Protein AF-A0A1X7TVJ9-F1 (afdb_monomer_lite)

Organism: Amphimedon queenslandica (NCBI:txid400682)

Structure (mmCIF, N/CA/C/O backbone):
data_AF-A0A1X7TVJ9-F1
#
_entry.id   AF-A0A1X7TVJ9-F1
#
loop_
_atom_site.group_PDB
_atom_site.id
_atom_site.type_symbol
_atom_site.label_atom_id
_atom_site.label_alt_id
_atom_site.label_comp_id
_atom_site.label_asym_id
_atom_site.label_entity_id
_atom_site.label_seq_id
_atom_site.pdbx_PDB_ins_code
_atom_site.Cartn_x
_atom_site.Cartn_y
_atom_site.Cartn_z
_atom_site.occupancy
_atom_site.B_iso_or_equiv
_atom_site.auth_seq_id
_atom_site.auth_comp_id
_atom_site.auth_asym_id
_atom_site.auth_atom_id
_atom_site.pdbx_PDB_model_num
ATOM 1 N N . MET A 1 1 ? 19.539 3.022 -4.531 1.00 49.47 1 MET A N 1
ATOM 2 C CA . MET A 1 1 ? 19.292 2.385 -3.202 1.00 49.47 1 MET A CA 1
ATOM 3 C C . MET A 1 1 ? 17.840 2.626 -2.780 1.00 49.47 1 MET A C 1
ATOM 5 O O . MET A 1 1 ? 17.432 3.781 -2.778 1.00 49.47 1 MET A O 1
ATOM 9 N N . LEU A 1 2 ? 17.056 1.578 -2.475 1.00 57.16 2 LEU A N 1
ATOM 10 C CA . LEU A 1 2 ? 15.661 1.722 -2.013 1.00 57.16 2 LEU A CA 1
ATOM 11 C C . LEU A 1 2 ? 15.640 2.597 -0.757 1.00 57.16 2 LEU A C 1
ATOM 13 O O . LEU A 1 2 ? 16.328 2.291 0.221 1.00 57.16 2 LEU A O 1
ATOM 17 N N . GLN A 1 3 ? 14.895 3.699 -0.801 1.00 63.34 3 GLN A N 1
ATOM 18 C CA . GLN A 1 3 ? 14.734 4.551 0.367 1.00 63.34 3 GLN A CA 1
ATOM 19 C C . GLN A 1 3 ? 13.938 3.778 1.433 1.00 63.34 3 GLN A C 1
ATOM 21 O O . GLN A 1 3 ? 13.101 2.927 1.121 1.00 63.34 3 GLN A O 1
ATOM 26 N N . ARG A 1 4 ? 14.238 4.017 2.719 1.00 65.94 4 ARG A N 1
ATOM 27 C CA . ARG A 1 4 ? 13.615 3.298 3.854 1.00 65.94 4 ARG A CA 1
ATOM 28 C C . ARG A 1 4 ? 12.100 3.512 3.966 1.00 65.94 4 ARG A C 1
ATOM 30 O O . ARG A 1 4 ? 11.455 2.865 4.780 1.00 65.94 4 ARG A O 1
ATOM 37 N N . ASP A 1 5 ? 11.549 4.415 3.173 1.00 79.00 5 ASP A N 1
ATOM 38 C CA . ASP A 1 5 ? 10.130 4.731 3.055 1.00 79.00 5 ASP A CA 1
ATOM 39 C C . ASP A 1 5 ? 9.427 3.939 1.936 1.00 79.00 5 ASP A C 1
ATOM 41 O O . ASP A 1 5 ? 8.251 4.171 1.668 1.00 79.00 5 ASP A O 1
ATOM 45 N N . GLY A 1 6 ? 10.123 2.999 1.286 1.00 86.75 6 GLY A N 1
ATOM 46 C CA . GLY A 1 6 ? 9.563 2.153 0.234 1.00 86.75 6 GLY A CA 1
ATOM 47 C C . GLY A 1 6 ? 9.351 2.864 -1.100 1.00 86.75 6 GLY A C 1
ATOM 48 O O . GLY A 1 6 ? 8.680 2.310 -1.974 1.00 86.75 6 GLY A O 1
ATOM 49 N N . VAL A 1 7 ? 9.914 4.063 -1.274 1.00 87.56 7 VAL A N 1
ATOM 50 C CA . VAL A 1 7 ? 9.834 4.838 -2.512 1.00 87.56 7 VAL A CA 1
ATOM 51 C C . VAL A 1 7 ? 11.089 4.633 -3.361 1.00 87.56 7 VAL A C 1
ATOM 53 O O . VAL A 1 7 ? 12.217 4.606 -2.860 1.00 87.56 7 VAL A O 1
ATOM 56 N N . PHE A 1 8 ? 10.902 4.481 -4.672 1.00 87.88 8 PHE A N 1
ATOM 57 C CA . PHE A 1 8 ? 12.001 4.360 -5.627 1.00 87.88 8 PHE A CA 1
ATOM 58 C C . PHE A 1 8 ? 11.631 4.878 -7.025 1.00 87.88 8 PHE A C 1
ATOM 60 O O . PHE A 1 8 ? 10.464 5.118 -7.340 1.00 87.88 8 PHE A O 1
ATOM 67 N N . GLU A 1 9 ? 12.652 5.050 -7.859 1.00 88.38 9 GLU A N 1
ATOM 68 C CA . GLU A 1 9 ? 12.566 5.460 -9.265 1.00 88.38 9 GLU A CA 1
ATOM 69 C C . GLU A 1 9 ? 13.047 4.312 -10.163 1.00 88.38 9 GLU A C 1
ATOM 71 O O . GLU A 1 9 ? 13.802 3.450 -9.715 1.00 88.38 9 GLU A O 1
ATOM 76 N N . GLU A 1 10 ? 12.623 4.291 -11.430 1.00 88.00 10 GLU A N 1
ATOM 77 C CA . GLU A 1 10 ? 12.970 3.221 -12.386 1.00 88.00 10 GLU A CA 1
ATOM 78 C C . GLU A 1 10 ? 14.492 3.054 -12.572 1.00 88.00 10 GLU A C 1
ATOM 80 O O . GLU A 1 10 ? 14.969 1.936 -12.754 1.00 88.00 10 GLU A O 1
ATOM 85 N N . SER A 1 11 ? 15.260 4.138 -12.412 1.00 87.06 11 SER A N 1
ATOM 86 C CA . SER A 1 11 ? 16.730 4.149 -12.458 1.00 87.06 11 SER A CA 1
ATOM 87 C C . SER A 1 11 ? 17.393 3.210 -11.446 1.00 87.06 11 SER A C 1
ATOM 89 O O . SER A 1 11 ? 18.535 2.806 -11.641 1.00 87.06 11 SER A O 1
ATOM 91 N N . ILE A 1 12 ? 16.687 2.784 -10.390 1.00 87.69 12 ILE A N 1
ATOM 92 C CA . ILE A 1 12 ? 17.236 1.810 -9.439 1.00 87.69 12 ILE A CA 1
ATOM 93 C C . ILE A 1 12 ? 17.579 0.471 -10.100 1.00 87.69 12 ILE A C 1
ATOM 95 O O . ILE A 1 12 ? 18.421 -0.269 -9.596 1.00 87.69 12 ILE A O 1
ATOM 99 N N . PHE A 1 13 ? 16.923 0.127 -11.208 1.00 86.94 13 PHE A N 1
ATOM 100 C CA . PHE A 1 13 ? 17.195 -1.121 -11.909 1.00 86.94 13 PHE A CA 1
ATOM 101 C C . PHE A 1 13 ? 18.578 -1.136 -12.565 1.00 86.94 13 PHE A C 1
ATOM 103 O O . PHE A 1 13 ? 19.158 -2.216 -12.685 1.00 86.94 13 PHE A O 1
ATOM 110 N N . ASP A 1 14 ? 19.127 0.036 -12.899 1.00 83.19 14 ASP A N 1
ATOM 111 C CA . ASP A 1 14 ? 20.497 0.171 -13.395 1.00 83.19 14 ASP A CA 1
ATOM 112 C C . ASP A 1 14 ? 21.512 -0.164 -12.286 1.00 83.19 14 ASP A C 1
ATOM 114 O O . ASP A 1 14 ? 22.490 -0.873 -12.529 1.00 83.19 14 ASP A O 1
ATOM 118 N N . ASP A 1 15 ? 21.230 0.247 -11.043 1.00 83.81 15 ASP A N 1
ATOM 119 C CA . ASP A 1 15 ? 22.066 -0.041 -9.866 1.00 83.81 15 ASP A CA 1
ATOM 120 C C . ASP A 1 15 ? 22.038 -1.524 -9.456 1.00 83.81 15 ASP A C 1
ATOM 122 O O . ASP A 1 15 ? 22.986 -2.030 -8.854 1.00 83.81 15 ASP A O 1
ATOM 126 N N . LEU A 1 16 ? 20.930 -2.227 -9.722 1.00 81.12 16 LEU A N 1
ATOM 127 C CA . LEU A 1 16 ? 20.724 -3.613 -9.285 1.00 81.12 16 LEU A CA 1
ATOM 128 C C . LEU A 1 16 ? 21.437 -4.647 -10.168 1.00 81.12 16 LEU A C 1
ATOM 130 O O . LEU A 1 16 ? 21.464 -5.825 -9.810 1.00 81.12 16 LEU A O 1
ATOM 134 N N . GLY A 1 17 ? 22.002 -4.233 -11.308 1.00 77.69 17 GLY A N 1
ATOM 135 C CA . GLY A 1 17 ? 22.758 -5.118 -12.201 1.00 77.69 17 GLY A CA 1
ATOM 136 C C . GLY A 1 17 ? 21.941 -6.295 -12.746 1.00 77.69 17 GLY A C 1
ATOM 137 O O . GLY A 1 17 ? 22.497 -7.353 -13.043 1.00 77.69 17 GLY A O 1
ATOM 138 N N . LEU A 1 18 ? 20.616 -6.144 -12.840 1.00 81.12 18 LEU A N 1
ATOM 139 C CA . LEU A 1 18 ? 19.726 -7.200 -13.315 1.00 81.12 18 LEU A CA 1
ATOM 140 C C . LEU A 1 18 ? 19.971 -7.469 -14.814 1.00 81.12 18 LEU A C 1
ATOM 142 O O . LEU A 1 18 ? 20.105 -6.521 -15.592 1.00 81.12 18 LEU A O 1
ATOM 146 N N . PRO A 1 19 ? 20.008 -8.742 -15.257 1.00 82.75 19 PRO A N 1
ATOM 147 C CA . PRO A 1 19 ? 20.359 -9.103 -16.630 1.00 82.75 19 PRO A CA 1
ATOM 148 C C . PRO A 1 19 ? 19.177 -8.897 -17.594 1.00 82.75 19 PRO A C 1
ATOM 150 O O . PRO A 1 19 ? 18.607 -9.851 -18.122 1.00 82.75 19 PRO A O 1
ATOM 153 N N . PHE A 1 20 ? 18.784 -7.644 -17.826 1.00 85.88 20 PHE A N 1
ATOM 154 C CA . PHE A 1 20 ? 17.731 -7.307 -18.782 1.00 85.88 20 PHE A CA 1
ATOM 155 C C . PHE A 1 20 ? 18.210 -7.478 -20.226 1.00 85.88 20 PHE A C 1
ATOM 157 O O . PHE A 1 20 ? 19.213 -6.902 -20.652 1.00 85.88 20 PHE A O 1
ATOM 164 N N . VAL A 1 21 ? 17.449 -8.236 -21.014 1.00 86.88 21 VAL A N 1
ATOM 165 C CA . VAL A 1 21 ? 17.681 -8.385 -22.452 1.00 86.88 21 VAL A CA 1
ATOM 166 C C . VAL A 1 21 ? 16.881 -7.300 -23.158 1.00 86.88 21 VAL A C 1
ATOM 168 O O . VAL A 1 21 ? 15.682 -7.458 -23.357 1.00 86.88 21 VAL A O 1
ATOM 171 N N . LYS A 1 22 ? 17.527 -6.192 -23.548 1.00 82.75 22 LYS A N 1
ATOM 172 C CA . LYS A 1 22 ? 16.844 -4.989 -24.080 1.00 82.75 22 LYS A CA 1
ATOM 173 C C . LYS A 1 22 ? 15.871 -5.254 -25.238 1.00 82.75 22 LYS A C 1
ATOM 175 O O . LYS A 1 22 ? 14.927 -4.495 -25.406 1.00 82.75 22 LYS A O 1
ATOM 180 N N . SER A 1 23 ? 16.096 -6.299 -26.034 1.00 87.75 23 SER A N 1
ATOM 181 C CA . SER A 1 23 ? 15.228 -6.682 -27.155 1.00 87.75 23 SER A CA 1
ATOM 182 C C . SER A 1 23 ? 14.008 -7.526 -26.764 1.00 87.75 23 SER A C 1
ATOM 184 O O . SER A 1 23 ? 13.133 -7.717 -27.603 1.00 87.75 23 SER A O 1
ATOM 186 N N . LEU A 1 24 ? 13.951 -8.056 -25.538 1.00 90.25 24 LEU A N 1
ATOM 187 C CA . LEU A 1 24 ? 12.907 -8.982 -25.079 1.00 90.25 24 LEU A CA 1
ATOM 188 C C . LEU A 1 24 ? 12.204 -8.520 -23.800 1.00 90.25 24 LEU A C 1
ATOM 190 O O . LEU A 1 24 ? 11.001 -8.718 -23.665 1.00 90.25 24 LEU A O 1
ATOM 194 N N . PHE A 1 25 ? 12.953 -7.967 -22.846 1.00 90.06 25 PHE A N 1
ATOM 195 C CA . PHE A 1 25 ? 12.446 -7.584 -21.536 1.00 90.06 25 PHE A CA 1
ATOM 196 C C . PHE A 1 25 ? 13.280 -6.442 -20.959 1.00 90.06 25 PHE A C 1
ATOM 198 O O . PHE A 1 25 ? 14.433 -6.618 -20.553 1.00 90.06 25 PHE A O 1
ATOM 205 N N . THR A 1 26 ? 12.691 -5.256 -20.962 1.00 91.06 26 THR A N 1
ATOM 206 C CA . THR A 1 26 ? 13.303 -4.021 -20.479 1.00 91.06 26 THR A CA 1
ATOM 207 C C . THR A 1 26 ? 13.024 -3.812 -18.983 1.00 91.06 26 THR A C 1
ATOM 209 O O . THR A 1 26 ? 12.088 -4.405 -18.438 1.00 91.06 26 THR A O 1
ATOM 212 N N . PRO A 1 27 ? 13.777 -2.929 -18.297 1.00 90.00 27 PRO A N 1
ATOM 213 C CA . PRO A 1 27 ? 13.434 -2.497 -16.938 1.00 90.00 27 PRO A CA 1
ATOM 214 C C . PRO A 1 27 ? 11.988 -1.996 -16.824 1.00 90.00 27 PRO A C 1
ATOM 216 O O . PRO A 1 27 ? 11.298 -2.273 -15.840 1.00 90.00 27 PRO A O 1
ATOM 219 N N . ARG A 1 28 ? 11.494 -1.333 -17.877 1.00 90.75 28 ARG A N 1
ATOM 220 C CA . ARG A 1 28 ? 10.117 -0.856 -17.949 1.00 90.75 28 ARG A CA 1
ATOM 221 C C . ARG A 1 28 ? 9.103 -1.996 -17.957 1.00 90.75 28 ARG A C 1
ATOM 223 O O . ARG A 1 28 ? 8.101 -1.909 -17.251 1.00 90.75 28 ARG A O 1
ATOM 230 N N . ASP A 1 29 ? 9.360 -3.060 -18.715 1.00 92.50 29 ASP A N 1
ATOM 231 C CA . ASP A 1 29 ? 8.491 -4.245 -18.766 1.00 92.50 29 ASP A CA 1
ATOM 232 C C . ASP A 1 29 ? 8.422 -4.935 -17.402 1.00 92.50 29 ASP A C 1
ATOM 234 O O . ASP A 1 29 ? 7.344 -5.320 -16.946 1.00 92.50 29 ASP A O 1
ATOM 238 N N . PHE A 1 30 ? 9.556 -5.016 -16.702 1.00 92.62 30 PHE A N 1
ATOM 239 C CA . PHE A 1 30 ? 9.598 -5.525 -15.334 1.00 92.62 30 PHE A CA 1
ATOM 240 C C . PHE A 1 30 ? 8.766 -4.674 -14.382 1.00 92.62 30 PHE A C 1
ATOM 242 O O . PHE A 1 30 ? 7.969 -5.198 -13.607 1.00 92.62 30 PHE A O 1
ATOM 249 N N . LEU A 1 31 ? 8.884 -3.355 -14.475 1.00 92.94 31 LEU A N 1
ATOM 250 C CA . LEU A 1 31 ? 8.107 -2.437 -13.656 1.00 92.94 31 LEU A CA 1
ATOM 251 C C . LEU A 1 31 ? 6.603 -2.506 -13.946 1.00 92.94 31 LEU A C 1
ATOM 253 O O . LEU A 1 31 ? 5.791 -2.401 -13.026 1.00 92.94 31 LEU A O 1
ATOM 257 N N . LEU A 1 32 ? 6.218 -2.688 -15.211 1.00 93.56 32 LEU A N 1
ATOM 258 C CA . LEU A 1 32 ? 4.828 -2.919 -15.607 1.00 93.56 32 LEU A CA 1
ATOM 259 C C . LEU A 1 32 ? 4.310 -4.253 -15.064 1.00 93.56 32 LEU A C 1
ATOM 261 O O . LEU A 1 32 ? 3.194 -4.304 -14.551 1.00 93.56 32 LEU A O 1
ATOM 265 N N . LEU A 1 33 ? 5.127 -5.308 -15.101 1.00 94.94 33 LEU A N 1
ATOM 266 C CA . LEU A 1 33 ? 4.796 -6.596 -14.495 1.00 94.94 33 LEU A CA 1
ATOM 267 C C . LEU A 1 33 ? 4.581 -6.465 -12.980 1.00 94.94 33 LEU A C 1
ATOM 269 O O . LEU A 1 33 ? 3.591 -6.970 -12.458 1.00 94.94 33 LEU A O 1
ATOM 273 N N . LEU A 1 34 ? 5.458 -5.748 -12.272 1.00 94.50 34 LEU A N 1
ATOM 274 C CA . LEU A 1 34 ? 5.310 -5.508 -10.832 1.00 94.50 34 LEU A CA 1
ATOM 275 C C . LEU A 1 34 ? 4.034 -4.724 -10.495 1.00 94.50 34 LEU A C 1
ATOM 277 O O . LEU A 1 34 ? 3.397 -5.006 -9.480 1.00 94.50 34 LEU A O 1
ATOM 281 N N . GLN A 1 35 ? 3.639 -3.766 -11.338 1.00 94.31 35 GLN A N 1
ATOM 282 C CA . GLN A 1 35 ? 2.362 -3.058 -11.193 1.00 94.31 35 GLN A CA 1
ATOM 283 C C . GLN A 1 35 ? 1.172 -3.989 -11.442 1.00 94.31 35 GLN A C 1
ATOM 285 O O . GLN A 1 35 ? 0.228 -4.000 -10.657 1.00 94.31 35 GLN A O 1
ATOM 290 N N . TYR A 1 36 ? 1.233 -4.813 -12.493 1.00 94.31 36 TYR A N 1
ATOM 291 C CA . TYR A 1 36 ? 0.184 -5.783 -12.820 1.00 94.31 36 TYR A CA 1
ATOM 292 C C . TYR A 1 36 ? -0.029 -6.813 -11.701 1.00 94.31 36 TYR A C 1
ATOM 294 O O . TYR A 1 36 ? -1.155 -7.215 -11.421 1.00 94.31 36 TYR A O 1
ATOM 302 N N . LEU A 1 37 ? 1.052 -7.207 -11.026 1.00 94.25 37 LEU A N 1
ATOM 303 C CA . LEU A 1 37 ? 1.029 -8.117 -9.880 1.00 94.25 37 LEU A CA 1
ATOM 304 C C . LEU A 1 37 ? 0.709 -7.421 -8.545 1.00 94.25 37 LEU A C 1
ATOM 306 O O . LEU A 1 37 ? 0.784 -8.063 -7.500 1.00 94.25 37 LEU A O 1
ATOM 310 N N . PHE A 1 38 ? 0.371 -6.126 -8.554 1.00 94.12 38 PHE A N 1
ATOM 311 C CA . PHE A 1 38 ? 0.107 -5.326 -7.353 1.00 94.12 38 PHE A CA 1
ATOM 312 C C . PHE A 1 38 ? 1.249 -5.361 -6.321 1.00 94.12 38 PHE A C 1
ATOM 314 O O . PHE A 1 38 ? 1.020 -5.307 -5.112 1.00 94.12 38 PHE A O 1
ATOM 321 N N . VAL A 1 39 ? 2.495 -5.444 -6.792 1.00 94.88 39 VAL A N 1
ATOM 322 C CA . VAL A 1 39 ? 3.694 -5.366 -5.943 1.00 94.88 39 VAL A CA 1
ATOM 323 C C . VAL A 1 39 ? 4.087 -3.910 -5.706 1.00 94.88 39 VAL A C 1
ATOM 325 O O . VAL A 1 39 ? 4.559 -3.562 -4.622 1.00 94.88 39 VAL A O 1
ATOM 328 N N . VAL A 1 40 ? 3.883 -3.057 -6.713 1.00 94.44 40 VAL A N 1
ATOM 329 C CA . VAL A 1 40 ? 4.215 -1.630 -6.658 1.00 94.44 40 VAL A CA 1
ATOM 330 C C . VAL A 1 40 ? 3.087 -0.778 -7.219 1.00 94.44 40 VAL A C 1
ATOM 332 O O . VAL A 1 40 ? 2.400 -1.193 -8.149 1.00 94.44 40 VAL A O 1
ATOM 335 N N . SER A 1 41 ? 2.931 0.433 -6.689 1.00 92.75 41 SER A N 1
ATOM 336 C CA . SER A 1 41 ? 2.026 1.448 -7.240 1.00 92.75 41 SER A CA 1
ATOM 337 C C . SER A 1 41 ? 2.824 2.642 -7.750 1.00 92.75 41 SER A C 1
ATOM 339 O O . SER A 1 41 ? 3.743 3.076 -7.049 1.00 92.75 41 SER A O 1
ATOM 341 N N . PRO A 1 42 ? 2.472 3.244 -8.900 1.00 89.75 42 PRO A N 1
ATOM 342 C CA . PRO A 1 42 ? 2.942 4.588 -9.204 1.00 89.75 42 PRO A CA 1
ATOM 343 C C . PRO A 1 42 ? 2.426 5.560 -8.133 1.00 89.75 42 PRO A C 1
ATOM 345 O O . PRO A 1 42 ? 1.299 5.428 -7.650 1.00 89.75 42 PRO A O 1
ATOM 348 N N . ILE A 1 43 ? 3.248 6.537 -7.759 1.00 84.44 43 ILE A N 1
ATOM 349 C CA . ILE A 1 43 ? 2.866 7.631 -6.860 1.00 84.44 43 ILE A CA 1
ATOM 350 C C . ILE A 1 43 ? 3.215 8.974 -7.502 1.00 84.44 43 ILE A C 1
ATOM 352 O O . ILE A 1 43 ? 4.181 9.086 -8.259 1.00 84.44 43 ILE A O 1
ATOM 356 N N . LYS A 1 44 ? 2.423 10.011 -7.214 1.00 72.44 44 LYS A N 1
ATOM 357 C CA . LYS A 1 44 ? 2.702 11.366 -7.705 1.00 72.44 44 LYS A CA 1
ATOM 358 C C . LYS A 1 44 ? 3.852 11.981 -6.903 1.00 72.44 44 LYS A C 1
ATOM 360 O O . LYS A 1 44 ? 3.718 12.209 -5.701 1.00 72.44 44 LYS A O 1
ATOM 365 N N . GLY A 1 45 ? 4.968 12.261 -7.575 1.00 63.12 45 GLY A N 1
ATOM 366 C CA . GLY A 1 45 ? 6.066 13.053 -7.022 1.00 63.12 45 GLY A CA 1
ATOM 367 C C . GLY A 1 45 ? 5.712 14.542 -6.910 1.00 63.12 45 GLY A C 1
ATOM 368 O O . GLY A 1 45 ? 4.723 15.007 -7.474 1.00 63.12 45 GLY A O 1
ATOM 369 N N . SER A 1 46 ? 6.529 15.304 -6.177 1.00 56.84 46 SER A N 1
ATOM 370 C CA . SER A 1 46 ? 6.487 16.778 -6.197 1.00 56.84 46 SER A CA 1
ATOM 371 C C . SER A 1 46 ? 6.940 17.360 -7.532 1.00 56.84 46 SER A C 1
ATOM 373 O O . SER A 1 46 ? 6.518 18.451 -7.896 1.00 56.84 46 SER A O 1
ATOM 375 N N . ASP A 1 47 ? 7.810 16.632 -8.226 1.00 62.91 47 ASP A N 1
ATOM 376 C CA . ASP A 1 47 ? 8.303 16.961 -9.549 1.00 62.91 47 ASP A CA 1
ATOM 377 C C . ASP A 1 47 ? 7.600 16.052 -10.561 1.00 62.91 47 ASP A C 1
ATOM 379 O O . ASP A 1 47 ? 7.748 14.830 -10.525 1.00 62.91 47 ASP A O 1
ATOM 383 N N . SER A 1 48 ? 6.791 16.648 -11.435 1.00 62.56 48 SER A N 1
ATOM 384 C CA . SER A 1 48 ? 6.041 15.932 -12.471 1.00 62.56 48 SER A CA 1
ATOM 385 C C . SER A 1 48 ? 6.931 15.284 -13.533 1.00 62.56 48 SER A C 1
ATOM 387 O O . SER A 1 48 ? 6.427 14.534 -14.365 1.00 62.56 48 SER A O 1
ATOM 389 N N . THR A 1 49 ? 8.232 15.588 -13.542 1.00 70.19 49 THR A N 1
ATOM 390 C CA . THR A 1 49 ? 9.168 15.077 -14.548 1.00 70.19 49 THR A CA 1
ATOM 391 C C . THR A 1 49 ? 9.688 13.674 -14.235 1.00 70.19 49 THR A C 1
ATOM 393 O O . THR A 1 49 ? 10.098 12.972 -15.158 1.00 70.19 49 THR A O 1
ATOM 396 N N . VAL A 1 50 ? 9.625 13.227 -12.972 1.00 76.50 50 VAL A N 1
ATOM 397 C CA . VAL A 1 50 ? 10.156 11.922 -12.551 1.00 76.50 50 VAL A CA 1
ATOM 398 C C . VAL A 1 50 ? 9.062 11.062 -11.925 1.00 76.50 50 VAL A C 1
ATOM 400 O O . VAL A 1 50 ? 8.506 11.375 -10.870 1.00 76.50 50 VAL A O 1
ATOM 403 N N . GLN A 1 51 ? 8.764 9.932 -12.571 1.00 85.12 51 GLN A N 1
ATOM 404 C CA . GLN A 1 51 ? 7.812 8.955 -12.053 1.00 85.12 51 GLN A CA 1
ATOM 405 C C . GLN A 1 51 ? 8.431 8.171 -10.892 1.00 85.12 51 GLN A C 1
ATOM 407 O O . GLN A 1 51 ? 9.460 7.513 -11.046 1.00 85.12 51 GLN A O 1
ATOM 412 N N . ARG A 1 52 ? 7.748 8.187 -9.745 1.00 87.25 52 ARG A N 1
ATOM 413 C CA . ARG A 1 52 ? 8.114 7.410 -8.556 1.00 87.25 52 ARG A CA 1
ATOM 414 C C . ARG A 1 52 ? 7.152 6.259 -8.328 1.00 87.25 52 ARG A C 1
ATOM 416 O O . ARG A 1 52 ? 5.990 6.311 -8.741 1.00 87.25 52 ARG A O 1
ATOM 423 N N . PHE A 1 53 ? 7.644 5.241 -7.640 1.00 89.88 53 PHE A N 1
ATOM 424 C CA . PHE A 1 53 ? 6.917 4.025 -7.318 1.00 89.88 53 PHE A CA 1
ATOM 425 C C . PHE A 1 53 ? 7.016 3.743 -5.828 1.00 89.88 53 PHE A C 1
ATOM 427 O O . PHE A 1 53 ? 8.029 4.039 -5.197 1.00 89.88 53 PHE A O 1
ATOM 434 N N . PHE A 1 54 ? 5.958 3.162 -5.281 1.00 91.25 54 PHE A N 1
ATOM 435 C CA . PHE A 1 54 ? 5.884 2.732 -3.896 1.00 91.25 54 PHE A CA 1
ATOM 436 C C . PHE A 1 54 ? 5.775 1.214 -3.819 1.00 91.25 54 PHE A C 1
ATOM 438 O O . PHE A 1 54 ? 4.932 0.621 -4.494 1.00 91.25 54 PHE A O 1
ATOM 445 N N . MET A 1 55 ? 6.605 0.597 -2.981 1.00 92.56 55 MET A N 1
ATOM 446 C CA . MET A 1 55 ? 6.644 -0.842 -2.737 1.00 92.56 55 MET A CA 1
ATOM 447 C C . MET A 1 55 ? 6.472 -1.113 -1.232 1.00 92.56 55 MET A C 1
ATOM 449 O O . MET A 1 55 ? 7.436 -1.009 -0.476 1.00 92.56 55 MET A O 1
ATOM 453 N N . PRO A 1 56 ? 5.274 -1.503 -0.758 1.00 91.44 56 PRO A N 1
ATOM 454 C CA . PRO A 1 56 ? 5.027 -1.621 0.680 1.00 91.44 56 PRO A CA 1
ATOM 455 C C . PR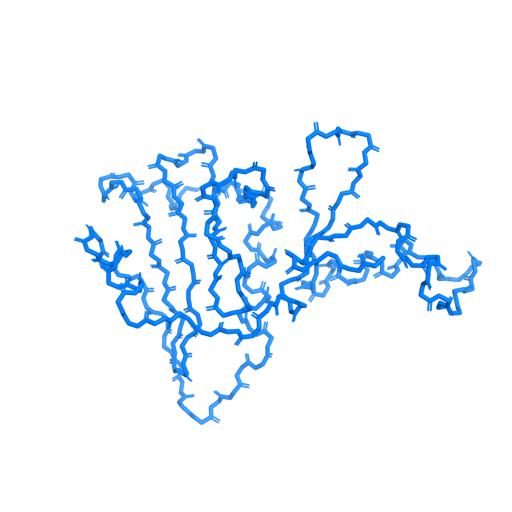O A 1 56 ? 5.828 -2.744 1.360 1.00 91.44 56 PRO A C 1
ATOM 457 O O . PRO A 1 56 ? 6.125 -2.668 2.549 1.00 91.44 56 PRO A O 1
ATOM 460 N N . ILE A 1 57 ? 6.203 -3.802 0.630 1.00 90.00 57 ILE A N 1
ATOM 461 C CA . ILE A 1 57 ? 6.878 -4.969 1.227 1.00 90.00 57 ILE A CA 1
ATOM 462 C C . ILE A 1 57 ? 8.296 -4.660 1.733 1.00 90.00 57 ILE A C 1
ATOM 464 O O . ILE A 1 57 ? 8.783 -5.333 2.642 1.00 90.00 57 ILE A O 1
ATOM 468 N N . VAL A 1 58 ? 8.947 -3.626 1.190 1.00 89.31 58 VAL A N 1
ATOM 469 C CA . VAL A 1 58 ? 10.287 -3.203 1.629 1.00 89.31 58 VAL A CA 1
ATOM 470 C C . VAL A 1 58 ? 10.253 -2.274 2.838 1.00 89.31 58 VAL A C 1
ATOM 472 O O . VAL A 1 58 ? 11.309 -1.926 3.364 1.00 89.31 58 VAL A O 1
ATOM 475 N N . LEU A 1 59 ? 9.060 -1.889 3.302 1.00 89.31 59 LEU A N 1
ATOM 476 C CA . LEU A 1 59 ? 8.928 -1.049 4.479 1.00 89.31 59 LEU A CA 1
ATOM 477 C C . LEU A 1 59 ? 9.491 -1.739 5.732 1.00 89.31 59 LEU A C 1
ATOM 479 O O . LEU A 1 59 ? 9.551 -2.983 5.799 1.00 89.31 59 LEU A O 1
ATOM 483 N N . PRO A 1 60 ? 9.868 -0.940 6.743 1.00 89.00 60 PRO A N 1
ATOM 484 C CA . PRO A 1 60 ? 10.330 -1.442 8.026 1.00 89.00 60 PRO A CA 1
ATOM 485 C C . PRO A 1 60 ? 9.287 -2.391 8.671 1.00 89.00 60 PRO A C 1
ATOM 487 O O . PRO A 1 60 ? 8.085 -2.110 8.614 1.00 89.00 60 PRO A O 1
ATOM 490 N N . PRO A 1 61 ? 9.697 -3.568 9.193 1.00 89.25 61 PRO A N 1
ATOM 491 C CA . PRO A 1 61 ? 8.792 -4.614 9.680 1.00 89.25 61 PRO A CA 1
ATOM 492 C C . PRO A 1 61 ? 8.291 -4.384 11.116 1.00 89.25 61 PRO A C 1
ATOM 494 O O . PRO A 1 61 ? 7.716 -5.290 11.721 1.00 89.25 61 PRO A O 1
ATOM 497 N N . GLU A 1 62 ? 8.543 -3.224 11.706 1.00 87.81 62 GLU A N 1
ATOM 498 C CA . GLU A 1 62 ? 8.069 -2.891 13.038 1.00 87.81 62 GLU A CA 1
ATOM 499 C C . GLU A 1 62 ? 6.538 -2.883 13.058 1.00 87.81 62 GLU A C 1
ATOM 501 O O . GLU A 1 62 ? 5.860 -2.512 12.095 1.00 87.81 62 GLU A O 1
ATOM 506 N N . ARG A 1 63 ? 5.978 -3.330 14.180 1.00 84.50 63 ARG A N 1
ATOM 507 C CA . ARG A 1 63 ? 4.547 -3.230 14.449 1.00 84.50 63 ARG A CA 1
ATOM 508 C C . ARG A 1 63 ? 4.305 -2.029 15.342 1.00 84.50 63 ARG A C 1
ATOM 510 O O . ARG A 1 63 ? 5.129 -1.715 16.198 1.00 84.50 63 ARG A O 1
ATOM 517 N N . MET A 1 64 ? 3.155 -1.396 15.165 1.00 81.06 64 MET A N 1
ATOM 518 C CA . MET A 1 64 ? 2.729 -0.343 16.076 1.00 81.06 64 MET A CA 1
ATOM 519 C C . MET A 1 64 ? 2.413 -0.900 17.459 1.00 81.06 64 MET A C 1
ATOM 521 O O . MET A 1 64 ? 1.865 -1.999 17.583 1.00 81.06 64 MET A O 1
ATOM 525 N N . SER A 1 65 ? 2.720 -0.106 18.482 1.00 82.31 65 SER A N 1
ATOM 526 C CA . SER A 1 65 ? 2.293 -0.386 19.848 1.00 82.31 65 SER A CA 1
ATOM 527 C C . SER A 1 65 ? 0.790 -0.137 20.013 1.00 82.31 65 SER A C 1
ATOM 529 O O . SER A 1 65 ? 0.165 0.599 19.242 1.00 82.31 65 SER A O 1
ATOM 531 N N . GLU A 1 66 ? 0.194 -0.734 21.042 1.00 80.38 66 GLU A N 1
ATOM 532 C CA . GLU A 1 66 ? -1.228 -0.550 21.347 1.00 80.38 66 GLU A CA 1
ATOM 533 C C . GLU A 1 66 ? -1.551 0.902 21.734 1.00 80.38 66 GLU A C 1
ATOM 535 O O . GLU A 1 66 ? -2.620 1.413 21.407 1.00 80.38 66 GLU A O 1
ATOM 540 N N . GLU A 1 67 ? -0.617 1.618 22.364 1.00 80.94 67 GLU A N 1
ATOM 541 C CA . GLU A 1 67 ? -0.754 3.046 22.674 1.00 80.94 67 GLU A CA 1
ATOM 542 C C . GLU A 1 67 ? -0.825 3.886 21.398 1.00 80.94 67 GLU A C 1
ATOM 544 O O . GLU A 1 67 ? -1.664 4.781 21.293 1.00 80.94 67 GLU A O 1
ATOM 549 N N . GLN A 1 68 ? 0.021 3.574 20.410 1.00 79.12 68 GLN A N 1
ATOM 550 C CA . GLN A 1 68 ? -0.004 4.256 19.120 1.00 79.12 68 GLN A CA 1
ATOM 551 C C . GLN A 1 68 ? -1.321 3.990 18.389 1.00 79.12 68 GLN A C 1
ATOM 553 O O . GLN A 1 68 ? -1.906 4.923 17.849 1.00 79.12 68 GLN A O 1
ATOM 558 N N . LYS A 1 69 ? -1.830 2.750 18.411 1.00 76.44 69 LYS A N 1
ATOM 559 C CA . LYS A 1 69 ? -3.125 2.402 17.802 1.00 76.44 69 LYS A CA 1
ATOM 560 C C . LYS A 1 69 ? -4.302 3.115 18.465 1.00 76.44 69 LYS A C 1
ATOM 562 O O . LYS A 1 69 ? -5.160 3.644 17.760 1.00 76.44 69 LYS A O 1
ATOM 567 N N . LYS A 1 70 ? -4.319 3.199 19.802 1.00 79.88 70 LYS A N 1
ATOM 568 C CA . LYS A 1 70 ? -5.375 3.894 20.562 1.00 79.88 70 LYS A CA 1
ATOM 569 C C . LYS A 1 70 ? -5.553 5.351 20.139 1.00 79.88 70 LYS A C 1
ATOM 571 O O . LYS A 1 70 ? -6.671 5.859 20.179 1.00 79.88 70 LYS A O 1
ATOM 576 N N . ALA A 1 71 ? -4.482 6.018 19.706 1.00 78.25 71 ALA A N 1
ATOM 577 C CA . ALA A 1 71 ? -4.566 7.386 19.201 1.00 78.25 71 ALA A CA 1
ATOM 578 C C . ALA A 1 71 ? -5.438 7.502 17.935 1.00 78.25 71 ALA A C 1
ATOM 580 O O . ALA A 1 71 ? -6.094 8.525 17.738 1.00 78.25 71 ALA A O 1
ATOM 581 N N . PHE A 1 72 ? -5.484 6.457 17.101 1.00 74.44 72 PHE A N 1
ATOM 582 C CA . PHE A 1 72 ? -6.283 6.427 15.873 1.00 74.44 72 PHE A CA 1
ATOM 583 C C . PHE A 1 72 ? -7.735 6.012 16.133 1.00 74.44 72 PHE A C 1
ATOM 585 O O . PHE A 1 72 ? -8.648 6.596 15.553 1.00 74.44 72 PHE A O 1
ATOM 592 N N . THR A 1 73 ? -7.971 5.058 17.036 1.00 76.12 73 THR A N 1
ATOM 593 C CA . THR A 1 73 ? -9.321 4.540 17.333 1.00 76.12 73 THR A CA 1
ATOM 594 C C . THR A 1 73 ? -10.123 5.414 18.299 1.00 76.12 73 THR A C 1
ATOM 596 O O . THR A 1 73 ? -11.295 5.152 18.533 1.00 76.12 73 THR A O 1
ATOM 599 N N . ALA A 1 74 ? -9.532 6.471 18.866 1.00 76.44 74 ALA A N 1
ATOM 600 C CA . ALA A 1 74 ? -10.218 7.349 19.818 1.00 76.44 74 ALA A CA 1
ATOM 601 C C . ALA A 1 74 ? -11.424 8.104 19.222 1.00 76.44 74 ALA A C 1
ATOM 603 O O . ALA A 1 74 ? -12.284 8.565 19.971 1.00 76.44 74 ALA A O 1
ATOM 604 N N . LYS A 1 75 ? -11.471 8.280 17.894 1.00 72.88 75 LYS A N 1
ATOM 605 C CA . LYS A 1 75 ? -12.495 9.093 17.211 1.00 72.88 75 LYS A CA 1
ATOM 606 C C . LYS A 1 75 ? -13.552 8.278 16.471 1.00 72.88 75 LYS A C 1
ATOM 608 O O . LYS A 1 75 ? -14.681 8.742 16.335 1.00 72.88 75 LYS A O 1
ATOM 613 N N . CYS A 1 76 ? -13.177 7.121 15.940 1.00 76.62 76 CYS A N 1
ATOM 614 C CA . CYS A 1 76 ? -14.028 6.300 15.091 1.00 76.62 76 CYS A CA 1
ATOM 615 C C . CYS A 1 76 ? -13.638 4.833 15.261 1.00 76.62 76 CYS A C 1
ATOM 617 O O . CYS A 1 76 ? -12.446 4.515 15.324 1.00 76.62 76 CYS A O 1
ATOM 619 N N . ASP A 1 77 ? -14.640 3.957 15.307 1.00 83.62 77 ASP A N 1
ATOM 620 C CA . ASP A 1 77 ? -14.406 2.520 15.353 1.00 83.62 77 ASP A CA 1
ATOM 621 C C . ASP A 1 77 ? -13.782 2.039 14.031 1.00 83.62 77 ASP A C 1
ATOM 623 O O . ASP A 1 77 ? -14.196 2.477 12.950 1.00 83.62 77 ASP A O 1
ATOM 627 N N . PRO A 1 78 ? -12.789 1.134 14.085 1.00 87.81 78 PRO A N 1
ATOM 628 C CA . PRO A 1 78 ? -12.204 0.558 12.885 1.00 87.81 78 PRO A CA 1
ATOM 629 C C . PRO A 1 78 ? -13.220 -0.309 12.139 1.00 87.81 78 PRO A C 1
ATOM 631 O O . PRO A 1 78 ? -13.964 -1.092 12.733 1.00 87.81 78 PRO A O 1
ATOM 634 N N . LEU A 1 79 ? -13.158 -0.278 10.810 1.00 88.56 79 LEU A N 1
ATOM 635 C CA . LEU A 1 79 ? -13.641 -1.391 10.007 1.00 88.56 79 LEU A CA 1
ATOM 636 C C . LEU A 1 79 ? -12.642 -2.544 10.150 1.00 88.56 79 LEU A C 1
ATOM 638 O O . LEU A 1 79 ? -11.464 -2.393 9.828 1.00 88.56 79 LEU A O 1
ATOM 642 N N . VAL A 1 80 ? -13.115 -3.697 10.618 1.00 91.00 80 VAL A N 1
ATOM 643 C CA . VAL A 1 80 ? -12.266 -4.866 10.873 1.00 91.00 80 VAL A CA 1
ATOM 644 C C . VAL A 1 80 ? -12.574 -5.965 9.866 1.00 91.00 80 VAL A C 1
ATOM 646 O O . VAL A 1 80 ? -13.685 -6.492 9.822 1.00 91.00 80 VAL A O 1
ATOM 649 N N . ILE A 1 81 ? -11.570 -6.350 9.083 1.00 89.69 81 ILE A N 1
ATOM 650 C CA . ILE A 1 81 ? -11.614 -7.531 8.220 1.00 89.69 81 ILE A CA 1
ATOM 651 C C . ILE A 1 81 ? -10.933 -8.661 8.980 1.00 89.69 81 ILE A C 1
ATOM 653 O O . ILE A 1 81 ? -9.757 -8.547 9.310 1.00 89.69 81 ILE A O 1
ATOM 657 N N . THR A 1 82 ? -11.653 -9.739 9.275 1.00 90.50 82 THR A N 1
ATOM 658 C CA . THR A 1 82 ? -11.108 -10.898 9.993 1.00 90.50 82 THR A CA 1
ATOM 659 C C . THR A 1 82 ? -10.915 -12.083 9.057 1.00 90.50 82 THR A C 1
ATOM 661 O O . THR A 1 82 ? -11.647 -12.260 8.083 1.00 90.50 82 THR A O 1
ATOM 664 N N . PHE A 1 83 ? -9.922 -12.915 9.361 1.00 84.12 83 PHE A N 1
ATOM 665 C CA . PHE A 1 83 ? -9.624 -14.120 8.590 1.00 84.12 83 PHE A CA 1
ATOM 666 C C . PHE A 1 83 ? -9.582 -15.340 9.503 1.00 84.12 83 PHE A C 1
ATOM 668 O O . PHE A 1 83 ? -9.348 -15.243 10.711 1.00 84.12 83 PHE A O 1
ATOM 675 N N . ASN A 1 84 ? -9.778 -16.522 8.919 1.00 82.12 84 ASN A N 1
ATOM 676 C CA . ASN A 1 84 ? -9.572 -17.768 9.644 1.00 82.12 84 ASN A CA 1
ATOM 677 C C . ASN A 1 84 ? -8.104 -17.857 10.084 1.00 82.12 84 ASN A C 1
ATOM 679 O O . ASN A 1 84 ? -7.204 -17.803 9.250 1.00 82.12 84 ASN A O 1
ATOM 683 N N . SER A 1 85 ? -7.860 -18.054 11.381 1.00 70.94 85 SER A N 1
ATOM 684 C CA . SER A 1 85 ? -6.513 -18.049 11.965 1.00 70.94 85 SER A CA 1
ATOM 685 C C . SER A 1 85 ? -5.591 -19.168 11.470 1.00 70.94 85 SER A C 1
ATOM 687 O O . SER A 1 85 ? -4.426 -19.201 11.853 1.00 70.94 85 SER A O 1
ATOM 689 N N . LYS A 1 86 ? -6.100 -20.113 10.671 1.00 79.31 86 LYS A N 1
ATOM 690 C CA . LYS A 1 86 ? -5.300 -21.149 10.003 1.00 79.31 86 LYS A CA 1
ATOM 691 C C . LYS A 1 86 ? -4.690 -20.682 8.674 1.00 79.31 86 LYS A C 1
ATOM 693 O O . LYS A 1 86 ? -3.879 -21.408 8.110 1.00 79.31 86 LYS A O 1
ATOM 698 N N . LEU A 1 87 ? -5.079 -19.511 8.166 1.00 77.25 87 LEU A N 1
ATOM 699 C CA . LEU A 1 87 ? -4.585 -18.953 6.909 1.00 77.25 87 LEU A CA 1
ATOM 700 C C . LEU A 1 87 ? -3.577 -17.838 7.187 1.00 77.25 87 LEU A C 1
ATOM 702 O O . LEU A 1 87 ? -3.893 -16.862 7.862 1.00 77.25 87 LEU A O 1
ATOM 706 N N . VAL A 1 88 ? -2.374 -17.965 6.625 1.00 72.19 88 VAL A N 1
ATOM 707 C CA . VAL A 1 88 ? -1.396 -16.873 6.572 1.00 72.19 88 VAL A CA 1
ATOM 708 C C . VAL A 1 88 ? -1.463 -16.274 5.175 1.00 72.19 88 VAL A C 1
ATOM 710 O O . VAL A 1 88 ? -0.935 -16.840 4.221 1.00 72.19 88 VAL A O 1
ATOM 713 N N . LEU A 1 89 ? -2.139 -15.137 5.044 1.00 79.50 89 LEU A N 1
ATOM 714 C CA . LEU A 1 89 ? -2.343 -14.470 3.758 1.00 79.50 89 LEU A CA 1
ATOM 715 C C . LEU A 1 89 ? -1.150 -13.560 3.442 1.00 79.50 89 LEU A C 1
ATOM 717 O O . LEU A 1 89 ? -1.264 -12.335 3.412 1.00 79.50 89 LEU A O 1
ATOM 721 N N . GLN A 1 90 ? 0.021 -14.176 3.245 1.00 80.75 90 GLN A N 1
ATOM 722 C CA . GLN A 1 90 ? 1.234 -13.451 2.866 1.00 80.75 90 GLN A CA 1
ATOM 723 C C . GLN A 1 90 ? 0.980 -12.677 1.570 1.00 80.75 90 GLN A C 1
ATOM 725 O O . GLN A 1 90 ? 0.541 -13.244 0.574 1.00 80.75 90 GLN A O 1
ATOM 730 N N . GLY A 1 91 ? 1.236 -11.372 1.598 1.00 87.25 91 GLY A N 1
ATOM 731 C CA . GLY A 1 91 ? 1.006 -10.494 0.454 1.00 87.25 91 GLY A CA 1
ATOM 732 C C . GLY A 1 91 ? -0.367 -9.819 0.426 1.00 87.25 91 GLY A C 1
ATOM 733 O O . GLY A 1 91 ? -0.479 -8.774 -0.199 1.00 87.25 91 GLY A O 1
ATOM 734 N N . LEU A 1 92 ? -1.380 -10.303 1.161 1.00 90.44 92 LEU A N 1
ATOM 735 C CA . LEU A 1 92 ? -2.715 -9.687 1.125 1.00 90.44 92 LEU A CA 1
ATOM 736 C C . LEU A 1 92 ? -2.680 -8.211 1.529 1.00 90.44 92 LEU A C 1
ATOM 738 O O . LEU A 1 92 ? -3.230 -7.370 0.824 1.00 90.44 92 LEU A O 1
ATOM 742 N N . PHE A 1 93 ? -2.024 -7.897 2.646 1.00 92.44 93 PHE A N 1
ATOM 743 C CA . PHE A 1 93 ? -1.922 -6.523 3.124 1.00 92.44 93 PHE A CA 1
ATOM 744 C C . PHE A 1 93 ? -1.188 -5.595 2.137 1.00 92.44 93 PHE A C 1
ATOM 746 O O . PHE A 1 93 ? -1.791 -4.608 1.719 1.00 92.44 93 PHE A O 1
ATOM 753 N N . PRO A 1 94 ? 0.051 -5.879 1.677 1.00 93.38 94 PRO A N 1
ATOM 754 C CA . PRO A 1 94 ? 0.708 -5.011 0.699 1.00 93.38 94 PRO A CA 1
ATOM 755 C C . PRO A 1 94 ? -0.058 -4.927 -0.631 1.00 93.38 94 PRO A C 1
ATOM 757 O O . PRO A 1 94 ? -0.138 -3.840 -1.200 1.00 93.38 94 PRO A O 1
ATOM 760 N N . THR A 1 95 ? -0.690 -6.012 -1.094 1.00 94.31 95 THR A N 1
ATOM 761 C CA . THR A 1 95 ? -1.555 -5.987 -2.285 1.00 94.31 95 THR A CA 1
ATOM 762 C C . THR A 1 95 ? -2.774 -5.089 -2.085 1.00 94.31 95 THR A C 1
ATOM 764 O O . THR A 1 95 ? -3.110 -4.328 -2.990 1.00 94.31 95 THR A O 1
ATOM 767 N N . LEU A 1 96 ? -3.411 -5.107 -0.908 1.00 94.25 96 LEU A N 1
ATOM 768 C CA . LEU A 1 96 ? -4.506 -4.191 -0.575 1.00 94.25 96 LEU A CA 1
ATOM 769 C C . LEU A 1 96 ? -4.046 -2.731 -0.672 1.00 94.25 96 LEU A C 1
ATOM 771 O O . LEU A 1 96 ? -4.718 -1.922 -1.307 1.00 94.25 96 LEU A O 1
ATOM 775 N N . ILE A 1 97 ? -2.884 -2.402 -0.100 1.00 94.50 97 ILE A N 1
ATOM 776 C CA . ILE A 1 97 ? -2.315 -1.050 -0.177 1.00 94.50 97 ILE A CA 1
ATOM 777 C C . ILE A 1 97 ? -2.082 -0.628 -1.631 1.00 94.50 97 ILE A C 1
ATOM 779 O O . ILE A 1 97 ? -2.544 0.436 -2.046 1.00 94.50 97 ILE A O 1
ATOM 783 N N . VAL A 1 98 ? -1.401 -1.462 -2.423 1.00 95.50 98 VAL A N 1
ATOM 784 C CA . VAL A 1 98 ? -1.110 -1.160 -3.834 1.00 95.50 98 VAL A CA 1
ATOM 785 C C . VAL A 1 98 ? -2.397 -1.046 -4.650 1.00 95.50 98 VAL A C 1
ATOM 787 O O . VAL A 1 98 ? -2.516 -0.139 -5.473 1.00 95.50 98 VAL A O 1
ATOM 790 N N . SER A 1 99 ? -3.388 -1.900 -4.392 1.00 93.94 99 SER A N 1
ATOM 791 C CA . SER A 1 99 ? -4.693 -1.843 -5.052 1.00 93.94 99 SER A CA 1
ATOM 792 C C . SER A 1 99 ? -5.445 -0.549 -4.743 1.00 93.94 99 SER A C 1
ATOM 794 O O . SER A 1 99 ? -6.079 -0.001 -5.642 1.00 93.94 99 SER A O 1
ATOM 796 N N . LEU A 1 100 ? -5.389 -0.052 -3.503 1.00 92.69 100 LEU A N 1
ATOM 797 C CA . LEU A 1 100 ? -6.022 1.214 -3.122 1.00 92.69 100 LEU A CA 1
ATOM 798 C C . LEU A 1 100 ? -5.332 2.411 -3.785 1.00 92.69 100 LEU A C 1
ATOM 800 O O . LEU A 1 100 ? -6.008 3.309 -4.281 1.00 92.69 100 LEU A O 1
ATOM 804 N N . LEU A 1 101 ? -4.001 2.404 -3.853 1.00 92.38 101 LEU A N 1
ATOM 805 C CA . LEU A 1 101 ? -3.229 3.443 -4.542 1.00 92.38 101 LEU A CA 1
ATOM 806 C C . LEU A 1 101 ? -3.420 3.424 -6.065 1.00 92.38 101 LEU A C 1
ATOM 808 O O . LEU A 1 101 ? -3.369 4.470 -6.705 1.00 92.38 101 LEU A O 1
ATOM 812 N N . SER A 1 102 ? -3.684 2.249 -6.638 1.00 91.12 102 SER A N 1
ATOM 813 C CA . SER A 1 102 ? -3.855 2.052 -8.085 1.00 91.12 102 SER A CA 1
ATOM 814 C C . SER A 1 102 ? -5.304 2.218 -8.563 1.00 91.12 102 SER A C 1
ATOM 816 O O . SER A 1 102 ? -5.618 1.874 -9.707 1.00 91.12 102 SER A O 1
ATOM 818 N N . ARG A 1 103 ? -6.214 2.706 -7.707 1.00 89.31 103 ARG A N 1
ATOM 819 C CA . ARG A 1 103 ? -7.623 2.917 -8.071 1.00 89.31 103 ARG A CA 1
ATOM 820 C C . ARG A 1 103 ? -7.751 3.843 -9.282 1.00 89.31 103 ARG A C 1
ATOM 822 O O . ARG A 1 103 ? -7.120 4.894 -9.356 1.00 89.31 103 ARG A O 1
ATOM 829 N N . LYS A 1 104 ? -8.640 3.463 -10.202 1.00 86.94 104 LYS A N 1
ATOM 830 C CA . LYS A 1 104 ? -9.038 4.272 -11.369 1.00 86.94 104 LYS A CA 1
ATOM 831 C C . LYS A 1 104 ? -10.297 5.104 -11.122 1.00 86.94 104 LYS A C 1
ATOM 833 O O . LYS A 1 104 ? -10.674 5.900 -11.971 1.00 86.94 104 LYS A O 1
ATOM 838 N N . GLU A 1 105 ? -10.924 4.908 -9.969 1.00 86.38 105 GLU A N 1
ATOM 839 C CA . GLU A 1 105 ? -12.172 5.543 -9.564 1.00 86.38 105 GLU A CA 1
ATOM 840 C C . GLU A 1 105 ? -11.989 6.198 -8.197 1.00 86.38 105 GLU A C 1
ATOM 842 O O . GLU A 1 105 ? -11.167 5.753 -7.383 1.00 86.38 105 GLU A O 1
ATOM 847 N N . LYS A 1 106 ? -12.772 7.252 -7.949 1.00 83.94 106 LYS A N 1
ATOM 848 C CA . LYS A 1 106 ? -12.777 7.953 -6.665 1.00 83.94 106 LYS A CA 1
ATOM 849 C C . LYS A 1 106 ? -13.176 7.010 -5.509 1.00 83.94 106 LYS A C 1
ATOM 851 O O . LYS A 1 106 ? -13.757 5.960 -5.773 1.00 83.94 106 LYS A O 1
ATOM 856 N N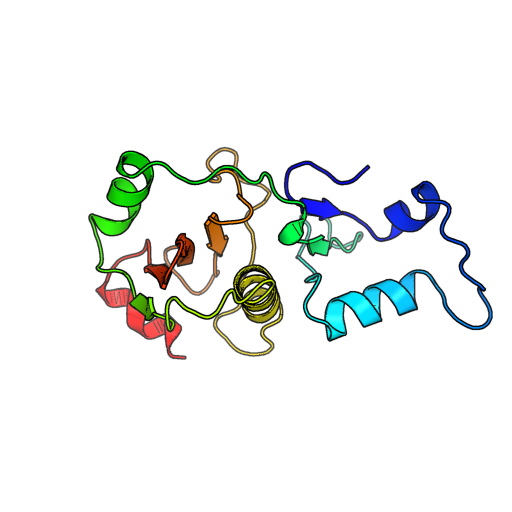 . PRO A 1 107 ? -12.785 7.328 -4.262 1.00 86.06 107 PRO A N 1
ATOM 857 C CA . PRO A 1 107 ? -11.763 8.315 -3.914 1.00 86.06 107 PRO A CA 1
ATOM 858 C C . PRO A 1 107 ? -10.370 7.868 -4.390 1.00 86.06 107 PRO A C 1
ATOM 860 O O . PRO A 1 107 ? -10.012 6.690 -4.317 1.00 86.06 107 PRO A O 1
ATOM 863 N N . TYR A 1 108 ? -9.572 8.825 -4.872 1.00 88.25 108 TYR A N 1
ATOM 864 C CA . TYR A 1 108 ? -8.177 8.572 -5.243 1.00 88.25 108 TYR A CA 1
ATOM 865 C C . TYR A 1 108 ? -7.288 8.666 -4.010 1.00 88.25 108 TYR A C 1
ATOM 867 O O . TYR A 1 108 ? -7.318 9.678 -3.304 1.00 88.25 108 TYR A O 1
ATOM 875 N N . PHE A 1 109 ? -6.480 7.635 -3.776 1.00 89.62 109 PHE A N 1
ATOM 876 C CA . PHE A 1 109 ? -5.555 7.599 -2.652 1.00 89.62 109 PHE A CA 1
ATOM 877 C C . PHE A 1 109 ? -4.135 7.973 -3.061 1.00 89.62 109 PHE A C 1
ATOM 879 O O . PHE A 1 109 ? -3.682 7.678 -4.164 1.00 89.62 109 PHE A O 1
ATOM 886 N N . PHE A 1 110 ? -3.410 8.588 -2.136 1.00 87.69 110 PHE A N 1
ATOM 887 C CA . PHE A 1 110 ? -1.990 8.868 -2.269 1.00 87.69 110 PHE A CA 1
ATOM 888 C C . PHE A 1 110 ? -1.273 8.705 -0.929 1.00 87.69 110 PHE A C 1
ATOM 890 O O . PHE A 1 110 ? -1.885 8.654 0.139 1.00 87.69 110 PHE A O 1
ATOM 897 N N . ILE A 1 111 ? 0.053 8.637 -0.996 1.00 83.88 111 ILE A N 1
ATOM 898 C CA . ILE A 1 111 ? 0.926 8.652 0.173 1.00 83.88 111 ILE A CA 1
ATOM 899 C C . ILE A 1 111 ? 1.543 10.040 0.285 1.00 83.88 111 ILE A C 1
ATOM 901 O O . ILE A 1 111 ? 2.166 10.521 -0.663 1.00 83.88 111 ILE A O 1
ATOM 905 N N . ASP A 1 112 ? 1.391 10.682 1.441 1.00 74.00 112 ASP A N 1
ATOM 906 C CA . ASP A 1 112 ? 2.054 11.954 1.724 1.00 74.00 112 ASP A CA 1
ATOM 907 C C . ASP A 1 112 ? 3.507 11.737 2.175 1.00 74.00 112 ASP A C 1
ATOM 909 O O . ASP A 1 112 ? 3.867 11.948 3.328 1.00 74.00 112 ASP A O 1
ATOM 913 N N . SER A 1 113 ? 4.379 11.341 1.249 1.00 63.22 113 SER A N 1
ATOM 914 C CA . SER A 1 113 ? 5.814 11.189 1.529 1.00 63.22 113 SER A CA 1
ATOM 915 C C . SER A 1 113 ? 6.547 12.528 1.755 1.00 63.22 113 SER A C 1
ATOM 917 O O . SER A 1 113 ? 7.775 12.552 1.790 1.00 63.22 113 SER A O 1
ATOM 919 N N . ARG A 1 114 ? 5.830 13.664 1.826 1.00 58.97 114 ARG A N 1
ATOM 920 C CA . ARG A 1 114 ? 6.391 15.027 1.878 1.00 58.97 114 ARG A CA 1
ATOM 921 C C . ARG A 1 114 ? 6.238 15.697 3.241 1.00 58.97 114 ARG A C 1
ATOM 923 O O . ARG A 1 114 ? 6.995 16.619 3.548 1.00 58.97 114 ARG A O 1
ATOM 930 N N . SER A 1 115 ? 5.275 15.277 4.055 1.00 55.19 115 SER A N 1
ATOM 931 C CA . SER A 1 115 ? 5.027 15.897 5.356 1.00 55.19 115 SER A CA 1
ATOM 932 C C . SER A 1 115 ? 6.010 15.413 6.424 1.00 55.19 115 SER A C 1
ATOM 934 O O . SER A 1 115 ? 6.184 14.222 6.649 1.00 55.19 115 SER A O 1
ATOM 936 N N . LYS A 1 116 ? 6.621 16.347 7.165 1.00 49.44 116 LYS A N 1
ATOM 937 C CA . LYS A 1 116 ? 7.432 16.021 8.358 1.00 49.44 116 LYS A CA 1
ATOM 938 C C . LYS A 1 116 ? 6.600 15.432 9.505 1.00 49.44 116 LYS A C 1
ATOM 940 O O . LYS A 1 116 ? 7.162 14.817 10.402 1.00 49.44 116 LYS A O 1
ATOM 945 N N . ASN A 1 117 ? 5.279 15.619 9.464 1.00 46.12 117 ASN A N 1
ATOM 946 C CA . ASN A 1 117 ? 4.320 15.075 10.431 1.00 46.12 117 ASN A CA 1
ATOM 947 C C . ASN A 1 117 ? 3.752 13.722 9.981 1.00 46.12 117 ASN A C 1
ATOM 949 O O . ASN A 1 117 ? 2.780 13.230 10.553 1.00 46.12 117 ASN A O 1
ATOM 953 N N . PHE A 1 118 ? 4.303 13.158 8.912 1.00 55.59 118 PHE A N 1
ATOM 954 C CA . PHE A 1 118 ? 3.850 11.903 8.359 1.00 55.59 118 PHE A CA 1
ATOM 955 C C . PHE A 1 118 ? 4.190 10.752 9.313 1.00 55.59 118 PHE A C 1
ATOM 957 O O . PHE A 1 118 ? 5.352 10.616 9.715 1.00 55.59 118 PHE A O 1
ATOM 964 N N . PRO A 1 119 ? 3.212 9.914 9.697 1.00 61.62 119 PRO A N 1
ATOM 965 C CA . PRO A 1 119 ? 3.525 8.698 10.423 1.00 61.62 119 PRO A CA 1
ATOM 966 C C . PRO A 1 119 ? 4.439 7.846 9.542 1.00 61.62 119 PRO A C 1
ATOM 968 O O . PRO A 1 119 ? 4.157 7.639 8.360 1.00 61.62 119 PRO A O 1
ATOM 971 N N . GLN A 1 120 ? 5.549 7.376 10.116 1.00 74.31 120 GLN A N 1
ATOM 972 C CA . GLN A 1 120 ? 6.446 6.454 9.434 1.00 74.31 120 GLN A CA 1
ATOM 973 C C . GLN A 1 120 ? 5.620 5.291 8.878 1.00 74.31 120 GLN A C 1
ATOM 975 O O . GLN A 1 120 ? 4.902 4.626 9.622 1.00 74.31 120 GLN A O 1
ATOM 980 N N . GLN A 1 121 ? 5.699 5.076 7.567 1.00 85.94 121 GLN A N 1
ATOM 981 C CA . GLN A 1 121 ? 5.024 3.953 6.928 1.00 85.94 121 GLN A CA 1
ATOM 982 C C . GLN A 1 121 ? 5.757 2.689 7.346 1.00 85.94 121 GLN A C 1
ATOM 984 O O . GLN A 1 121 ? 6.977 2.591 7.203 1.00 85.94 121 GLN A O 1
ATOM 989 N N . LEU A 1 122 ? 5.010 1.734 7.877 1.00 88.25 122 LEU A N 1
ATOM 990 C CA . LEU A 1 122 ? 5.524 0.442 8.294 1.00 88.25 122 LEU A CA 1
ATOM 991 C C . LEU A 1 122 ? 4.896 -0.631 7.422 1.00 88.25 122 LEU A C 1
ATOM 993 O O . LEU A 1 122 ? 3.789 -0.484 6.904 1.00 88.25 122 LEU A O 1
ATOM 997 N N . ARG A 1 123 ? 5.574 -1.768 7.311 1.00 89.56 123 ARG A N 1
ATOM 998 C CA . ARG A 1 123 ? 5.106 -2.902 6.506 1.00 89.56 123 ARG A CA 1
ATOM 999 C C . ARG A 1 123 ? 3.714 -3.387 6.903 1.00 89.56 123 ARG A C 1
ATOM 1001 O O . ARG A 1 123 ? 2.996 -3.909 6.059 1.00 89.56 123 ARG A O 1
ATOM 1008 N N . TYR A 1 124 ? 3.358 -3.212 8.173 1.00 90.25 124 TYR A N 1
ATOM 1009 C CA . TYR A 1 124 ? 2.093 -3.643 8.771 1.00 90.25 124 TYR A CA 1
ATOM 1010 C C . TYR A 1 124 ? 1.199 -2.468 9.191 1.00 90.25 124 TYR A C 1
ATOM 1012 O O . TYR A 1 124 ? 0.196 -2.674 9.870 1.00 90.25 124 TYR A O 1
ATOM 1020 N N . ALA A 1 125 ? 1.569 -1.229 8.860 1.00 90.12 125 ALA A N 1
ATOM 1021 C CA . ALA A 1 125 ? 0.806 -0.045 9.232 1.00 90.12 12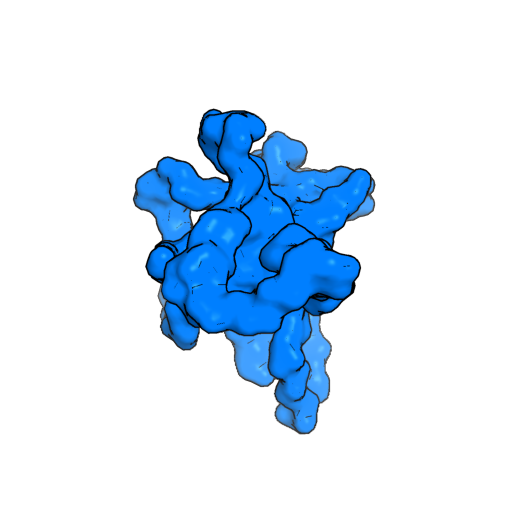5 ALA A CA 1
ATOM 1022 C C . ALA A 1 125 ? 1.032 1.075 8.214 1.00 90.12 125 ALA A C 1
ATOM 1024 O O . ALA A 1 125 ? 2.119 1.651 8.147 1.00 90.12 125 ALA A O 1
ATOM 1025 N N . VAL A 1 126 ? 0.002 1.378 7.424 1.00 90.50 126 VAL A N 1
ATOM 1026 C CA . VAL A 1 126 ? 0.087 2.308 6.297 1.00 90.50 126 VAL A CA 1
ATOM 1027 C C . VAL A 1 126 ? -1.006 3.364 6.380 1.00 90.50 126 VAL A C 1
ATOM 1029 O O . VAL A 1 126 ? -2.176 3.041 6.555 1.00 90.50 126 VAL A O 1
ATOM 1032 N N . SER A 1 127 ? -0.637 4.635 6.219 1.00 89.25 127 SER A N 1
ATOM 1033 C CA . SER A 1 127 ? -1.597 5.740 6.069 1.00 89.25 127 SER A CA 1
ATOM 1034 C C . SER A 1 127 ? -1.739 6.146 4.608 1.00 89.25 127 SER A C 1
ATOM 1036 O O . SER A 1 127 ? -0.745 6.513 3.979 1.00 89.25 127 SER A O 1
ATOM 1038 N N . LEU A 1 128 ? -2.973 6.140 4.107 1.00 90.19 128 LEU A N 1
ATOM 1039 C CA . LEU A 1 128 ? -3.365 6.611 2.782 1.00 90.19 128 LEU A CA 1
ATOM 1040 C C . LEU A 1 128 ? -4.219 7.875 2.899 1.00 90.19 128 LEU A C 1
ATOM 1042 O O . LEU A 1 128 ? -5.154 7.937 3.694 1.00 90.19 128 LEU A O 1
ATOM 1046 N N . TYR A 1 129 ? -3.924 8.878 2.087 1.00 87.62 129 TYR A N 1
ATOM 1047 C CA . TYR A 1 129 ? -4.608 10.170 2.066 1.00 87.62 129 TYR A CA 1
ATOM 1048 C C . TYR A 1 129 ? -5.442 10.293 0.798 1.00 87.62 129 TYR A C 1
ATOM 1050 O O . TYR A 1 129 ? -5.165 9.620 -0.190 1.00 87.62 129 TYR A O 1
ATOM 1058 N N . SER A 1 130 ? -6.445 11.161 0.805 1.00 86.06 130 SER A N 1
ATOM 1059 C CA . SER A 1 130 ? -7.198 11.517 -0.396 1.00 86.06 130 SER A CA 1
ATOM 106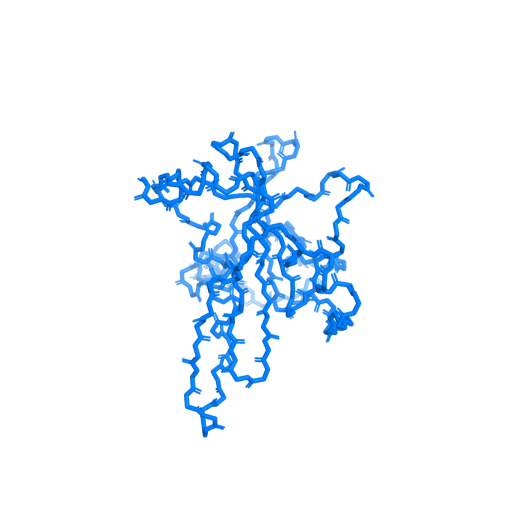0 C C . SER A 1 130 ? -7.556 12.993 -0.336 1.00 86.06 130 SER A C 1
ATOM 1062 O O . SER A 1 130 ? -7.900 13.487 0.732 1.00 86.06 130 SER A O 1
ATOM 1064 N N . GLU A 1 131 ? -7.479 13.697 -1.465 1.00 81.19 131 GLU A N 1
ATOM 1065 C CA . GLU A 1 131 ? -7.854 15.119 -1.539 1.00 81.19 131 GLU A CA 1
ATOM 1066 C C . GLU A 1 131 ? -9.352 15.322 -1.279 1.00 81.19 131 GLU A C 1
ATOM 1068 O O . GLU A 1 131 ? -9.761 16.355 -0.759 1.00 81.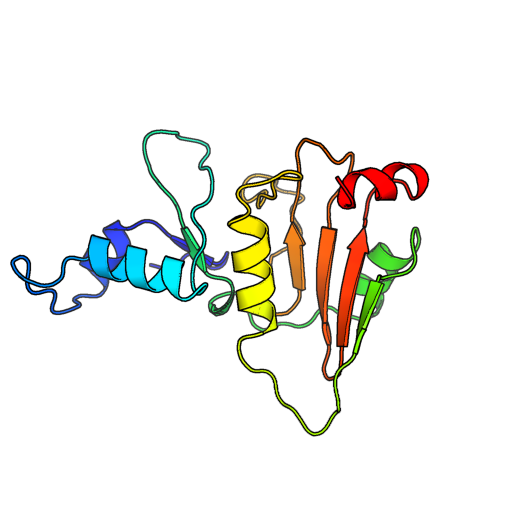19 131 GLU A O 1
ATOM 1073 N N . ASP A 1 132 ? -10.159 14.304 -1.594 1.00 76.38 132 ASP A N 1
ATOM 1074 C CA . ASP A 1 132 ? -11.603 14.292 -1.366 1.00 76.38 132 ASP A CA 1
ATOM 1075 C C . ASP A 1 132 ? -11.954 14.005 0.117 1.00 76.38 132 ASP A C 1
ATOM 1077 O O . ASP A 1 132 ? -13.117 14.095 0.510 1.00 76.38 132 ASP A O 1
ATOM 1081 N N . LEU A 1 133 ? -10.969 13.657 0.961 1.00 72.88 133 LEU A N 1
ATOM 1082 C CA . LEU A 1 133 ? -11.164 13.334 2.375 1.00 72.88 133 LEU A CA 1
ATOM 1083 C C . LEU A 1 133 ? -10.535 14.404 3.275 1.00 72.88 133 LEU A C 1
ATOM 1085 O O . LEU A 1 133 ? -9.334 14.655 3.229 1.00 72.88 133 LEU A O 1
ATOM 1089 N N . PHE A 1 134 ? -11.315 14.952 4.209 1.00 75.69 134 PHE A N 1
ATOM 1090 C CA . PHE A 1 134 ? -10.794 15.750 5.328 1.00 75.69 134 PHE A CA 1
ATOM 1091 C C . PHE A 1 134 ? -10.174 14.843 6.412 1.00 75.69 134 PHE A C 1
ATOM 1093 O O . PHE A 1 134 ? -10.559 14.875 7.582 1.00 75.69 134 PHE A O 1
ATOM 1100 N N . GLY A 1 135 ? -9.245 13.976 6.003 1.00 80.00 135 GLY A N 1
ATOM 1101 C CA . GLY A 1 135 ? -8.609 12.956 6.830 1.00 80.00 135 GLY A CA 1
ATOM 1102 C C . GLY A 1 135 ? -7.772 11.972 6.010 1.00 80.00 135 GLY A C 1
ATOM 1103 O O . GLY A 1 135 ? -7.505 12.171 4.827 1.00 80.00 135 GLY A O 1
ATOM 1104 N N . SER A 1 136 ? -7.365 10.885 6.651 1.00 85.94 136 SER A N 1
ATOM 1105 C CA . SER A 1 136 ? -6.673 9.753 6.036 1.00 85.94 136 SER A CA 1
ATOM 1106 C C . SER A 1 136 ? -7.370 8.445 6.392 1.00 85.94 136 SER A C 1
ATOM 1108 O O . SER A 1 136 ? -8.130 8.362 7.360 1.00 85.94 136 SER A O 1
ATOM 1110 N N . ILE A 1 137 ? -7.102 7.407 5.611 1.00 89.25 137 ILE A N 1
ATOM 1111 C CA . ILE A 1 137 ? -7.363 6.033 6.010 1.00 89.25 137 ILE A CA 1
ATOM 1112 C C . ILE A 1 137 ? -6.061 5.456 6.536 1.00 89.25 137 ILE A C 1
ATOM 1114 O O . ILE A 1 137 ? -5.063 5.382 5.822 1.00 89.25 137 ILE A O 1
ATOM 1118 N N . PHE A 1 138 ? -6.084 5.028 7.783 1.00 89.62 138 PHE A N 1
ATOM 1119 C CA . PHE A 1 138 ? -5.010 4.282 8.397 1.00 89.62 138 PHE A CA 1
ATOM 1120 C C . PHE A 1 138 ? -5.343 2.786 8.349 1.00 89.62 138 PHE A C 1
ATOM 1122 O O . PHE A 1 138 ? -6.404 2.369 8.806 1.00 89.62 138 PHE A O 1
ATOM 1129 N N . LEU A 1 139 ? -4.459 1.984 7.762 1.00 92.38 139 LEU A N 1
ATOM 1130 C CA . LEU A 1 139 ? -4.602 0.539 7.625 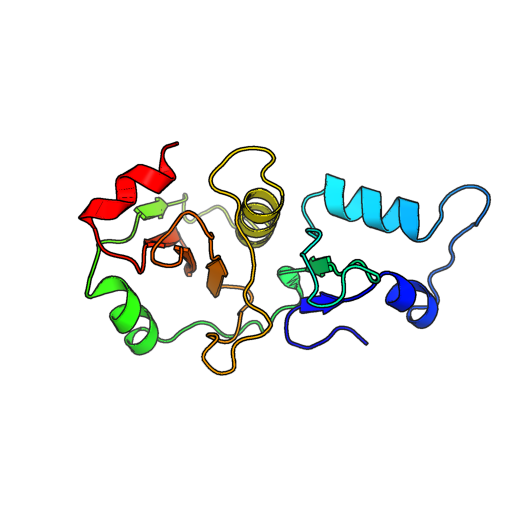1.00 92.38 139 LEU A CA 1
ATOM 1131 C C . LEU A 1 139 ? -3.560 -0.156 8.497 1.00 92.38 139 LEU A C 1
ATOM 1133 O O . LEU A 1 139 ? -2.376 0.157 8.399 1.00 92.38 139 LEU A O 1
ATOM 1137 N N . CYS A 1 140 ? -3.981 -1.123 9.308 1.00 90.88 140 CYS A N 1
ATOM 1138 C CA . CYS A 1 140 ? -3.103 -1.882 10.192 1.00 90.88 140 CYS A CA 1
ATOM 1139 C C . CYS A 1 140 ? -3.314 -3.389 10.025 1.00 90.88 140 CYS A C 1
ATOM 1141 O O . CYS A 1 140 ? -4.433 -3.883 10.148 1.00 90.88 140 CYS A O 1
ATOM 1143 N N . ASP A 1 141 ? -2.228 -4.111 9.761 1.00 90.56 141 ASP A N 1
ATOM 1144 C CA . ASP A 1 141 ? -2.200 -5.566 9.666 1.00 90.56 141 ASP A CA 1
ATOM 1145 C C . ASP A 1 141 ? -1.888 -6.194 11.028 1.00 90.56 141 ASP A C 1
ATOM 1147 O O . ASP A 1 141 ? -0.781 -6.099 11.572 1.00 90.56 141 ASP A O 1
ATOM 1151 N N . ASN A 1 142 ? -2.886 -6.863 11.587 1.00 86.31 142 ASN A N 1
ATOM 1152 C CA . ASN A 1 142 ? -2.785 -7.641 12.807 1.00 86.31 142 ASN A CA 1
ATOM 1153 C C . ASN A 1 142 ? -2.712 -9.135 12.471 1.00 86.31 142 ASN A C 1
ATOM 1155 O O . ASN A 1 142 ? -3.019 -9.582 11.376 1.00 86.31 142 ASN A O 1
ATOM 1159 N N . LEU A 1 143 ? -2.343 -9.965 13.451 1.00 81.81 143 LEU A N 1
ATOM 1160 C CA . LEU A 1 143 ? -2.156 -11.409 13.226 1.00 81.81 143 LEU A CA 1
ATOM 1161 C C . LEU A 1 143 ? -3.384 -12.136 12.644 1.00 81.81 143 LEU A C 1
ATOM 1163 O O . LEU A 1 143 ? -3.226 -13.193 12.042 1.00 81.81 143 LEU A O 1
ATOM 1167 N N . LYS A 1 144 ? -4.598 -11.628 12.883 1.00 85.50 144 LYS A N 1
ATOM 1168 C CA . LYS A 1 144 ? -5.864 -12.276 12.492 1.00 85.50 144 LYS A CA 1
ATOM 1169 C C . LYS A 1 144 ? -6.847 -11.321 11.815 1.00 85.50 144 LYS A C 1
ATOM 1171 O O . LYS A 1 144 ? -7.985 -11.710 11.541 1.00 85.50 144 LYS A O 1
ATOM 1176 N N . SER A 1 145 ? -6.438 -10.079 11.591 1.00 89.69 145 SER A N 1
ATOM 1177 C CA . SER A 1 145 ? -7.317 -9.047 11.067 1.00 89.69 145 SER A CA 1
ATOM 1178 C C . SER A 1 145 ? -6.542 -7.943 10.376 1.00 89.69 145 SER A C 1
ATOM 1180 O O . SER A 1 145 ? -5.404 -7.665 10.730 1.00 89.69 145 SER A O 1
ATOM 1182 N N . ILE A 1 146 ? -7.198 -7.277 9.435 1.00 92.06 146 ILE A N 1
ATOM 1183 C CA . ILE A 1 146 ? -6.791 -5.959 8.962 1.00 92.06 146 ILE A CA 1
ATOM 1184 C C . ILE A 1 146 ? -7.791 -4.958 9.535 1.00 92.06 146 ILE A C 1
ATOM 1186 O O . ILE A 1 146 ? -9.001 -5.116 9.367 1.00 92.06 146 ILE A O 1
ATOM 1190 N N . GLU A 1 147 ? -7.284 -3.947 10.226 1.00 91.81 147 GLU A N 1
ATOM 1191 C CA . GLU A 1 147 ? -8.067 -2.829 10.744 1.00 91.81 147 GLU A CA 1
ATOM 1192 C C . GLU A 1 147 ? -7.918 -1.632 9.812 1.00 91.81 147 GLU A C 1
ATOM 1194 O O . GLU A 1 147 ? -6.813 -1.292 9.389 1.00 91.81 147 GLU A O 1
ATOM 1199 N N . ILE A 1 148 ? -9.038 -0.997 9.486 1.00 91.12 148 ILE A N 1
ATOM 1200 C CA . ILE A 1 148 ? -9.109 0.164 8.607 1.00 91.12 148 ILE A CA 1
ATOM 1201 C C . ILE A 1 148 ? -9.791 1.284 9.387 1.00 91.12 148 ILE A C 1
ATOM 1203 O O . ILE A 1 148 ? -10.962 1.180 9.747 1.00 91.12 148 ILE A O 1
ATOM 1207 N N . ILE A 1 149 ? -9.054 2.354 9.660 1.00 88.44 149 ILE A N 1
ATOM 1208 C CA . ILE A 1 149 ? -9.476 3.457 10.521 1.00 88.44 149 ILE A CA 1
ATOM 1209 C C . ILE A 1 149 ? -9.532 4.735 9.696 1.00 88.44 149 ILE A C 1
ATOM 1211 O O . ILE A 1 149 ? -8.530 5.159 9.122 1.00 88.44 149 ILE A O 1
ATOM 1215 N N . PHE A 1 150 ? -10.694 5.382 9.661 1.00 87.94 150 PHE A N 1
ATOM 1216 C CA . PHE A 1 150 ? -10.809 6.727 9.110 1.00 87.94 150 PHE A CA 1
ATOM 1217 C C . PHE A 1 150 ? -10.436 7.757 10.178 1.00 87.94 150 PHE A C 1
ATOM 1219 O O . PHE A 1 150 ? -11.032 7.786 11.252 1.00 87.94 150 PHE A O 1
ATOM 1226 N N . THR A 1 151 ? -9.447 8.603 9.892 1.00 84.38 151 THR A N 1
ATOM 1227 C CA . THR A 1 151 ? -8.913 9.584 10.855 1.00 84.38 151 THR A CA 1
ATOM 1228 C C . THR A 1 151 ? -9.621 10.943 10.801 1.00 84.38 151 THR A C 1
ATOM 1230 O O . THR A 1 151 ? -9.390 11.795 11.667 1.00 84.38 151 THR A O 1
ATOM 1233 N N . GLY A 1 152 ? -10.481 11.147 9.796 1.00 81.12 152 GLY A N 1
ATOM 1234 C CA . GLY A 1 152 ? -11.337 12.325 9.662 1.00 81.12 152 GLY A CA 1
ATOM 1235 C C . GLY A 1 152 ? -12.552 12.292 10.595 1.00 81.12 152 GLY A C 1
ATOM 1236 O O . GLY A 1 152 ? -12.647 11.478 11.514 1.00 81.12 152 GLY A O 1
ATOM 1237 N N . LEU A 1 153 ? -13.503 13.201 10.377 1.00 80.44 153 LEU A N 1
ATOM 1238 C CA . LEU A 1 153 ? -14.740 13.235 11.160 1.00 80.44 153 LEU A CA 1
ATOM 1239 C C . LEU A 1 153 ? -15.689 12.122 10.704 1.00 80.44 153 LEU A C 1
ATOM 1241 O O . LEU A 1 153 ? -15.931 11.967 9.514 1.00 80.44 153 LEU A O 1
ATOM 1245 N N . THR A 1 154 ? -16.323 11.412 11.639 1.00 79.31 154 THR A N 1
ATOM 1246 C CA . THR A 1 154 ? -17.235 10.289 11.336 1.00 79.31 154 THR A CA 1
ATOM 1247 C C . THR A 1 154 ? -18.350 10.654 10.350 1.00 79.31 154 THR A C 1
ATOM 1249 O O . THR A 1 154 ? -18.755 9.831 9.530 1.00 79.31 154 THR A O 1
ATOM 1252 N N . ARG A 1 155 ? -18.821 11.909 10.382 1.00 79.81 155 ARG A N 1
ATOM 1253 C CA . ARG A 1 155 ? -19.837 12.423 9.449 1.00 79.81 155 ARG A CA 1
ATOM 1254 C C . ARG A 1 155 ? -19.385 12.439 7.988 1.00 79.81 155 ARG A C 1
ATOM 1256 O O . ARG A 1 155 ? -20.248 12.466 7.127 1.00 79.81 155 ARG A O 1
ATOM 1263 N N . ASP A 1 156 ? -18.081 12.398 7.723 1.00 79.19 156 ASP A N 1
ATOM 1264 C CA . ASP A 1 156 ? -17.482 12.449 6.385 1.00 79.19 156 ASP A CA 1
ATOM 1265 C C . ASP A 1 156 ? -17.084 11.047 5.874 1.00 79.19 156 ASP A C 1
ATOM 1267 O O . ASP A 1 156 ? -16.609 10.898 4.751 1.00 79.19 156 ASP A O 1
ATOM 1271 N N . CYS A 1 157 ? -17.327 9.982 6.656 1.00 76.44 157 CYS A N 1
ATOM 1272 C CA . CYS A 1 157 ? -17.031 8.601 6.252 1.00 76.44 157 CYS A CA 1
ATOM 1273 C C . CYS A 1 157 ? -17.787 8.160 4.986 1.00 76.44 157 CYS A C 1
ATOM 1275 O O . CYS A 1 157 ? -17.339 7.246 4.295 1.00 76.44 157 CYS A O 1
ATOM 1277 N N . TYR A 1 158 ? -18.941 8.762 4.673 1.00 78.19 158 TYR A N 1
ATOM 1278 C CA . TYR A 1 158 ? -19.731 8.385 3.493 1.00 78.19 158 TYR A CA 1
ATOM 1279 C C . TYR A 1 158 ? -18.994 8.667 2.177 1.00 78.19 158 TYR A C 1
ATOM 1281 O O . TYR A 1 158 ? -19.268 7.995 1.185 1.00 78.19 158 TYR A O 1
ATOM 1289 N N . THR A 1 159 ? -18.031 9.592 2.174 1.00 74.88 159 THR A N 1
ATOM 1290 C CA . THR A 1 159 ? -17.202 9.921 1.007 1.00 74.88 159 THR A CA 1
ATOM 1291 C C . THR A 1 159 ? -16.312 8.748 0.579 1.00 74.88 159 THR A C 1
ATOM 1293 O O . THR A 1 159 ? -15.887 8.684 -0.567 1.00 74.88 159 THR A O 1
ATOM 1296 N N . LEU A 1 160 ? -16.087 7.763 1.459 1.00 70.94 160 LEU A N 1
ATOM 1297 C CA . LEU A 1 160 ? -15.389 6.515 1.127 1.00 70.94 160 LEU A CA 1
ATOM 1298 C C . LEU A 1 160 ? -16.226 5.528 0.300 1.00 70.94 160 LEU A C 1
ATOM 1300 O O . LEU A 1 160 ? -15.685 4.533 -0.178 1.00 70.94 160 LEU A O 1
ATOM 1304 N N . ARG A 1 161 ? -17.543 5.751 0.189 1.00 67.81 161 ARG A N 1
ATOM 1305 C CA . ARG A 1 161 ? -18.472 4.866 -0.535 1.00 67.81 161 ARG A CA 1
ATOM 1306 C C . ARG A 1 161 ? -18.717 5.287 -1.986 1.00 67.81 161 ARG A C 1
ATOM 1308 O O . ARG A 1 161 ? -19.366 4.528 -2.700 1.00 67.81 161 ARG A O 1
ATOM 1315 N N . GLN A 1 162 ? -18.297 6.495 -2.359 1.00 55.72 162 GLN A N 1
ATOM 1316 C CA . GLN A 1 162 ? -18.449 7.055 -3.706 1.00 55.72 162 GLN A CA 1
ATOM 1317 C C . GLN A 1 162 ? -17.284 6.637 -4.596 1.00 55.72 162 GLN A C 1
ATOM 1319 O O . GLN A 1 162 ? -17.512 6.546 -5.819 1.00 55.72 162 GLN A O 1
#

pLDDT: mean 82.94, std 10.47, range [46.12, 95.5]

Sequence (162 aa):
MLQRDGVFEESIFDDLGLPFVKSLFTPRDFLLLLQYLFVVSPIKGSDSTVQRFFMPIVLPPERMSEEQKKAFTAKCDPLVITFNSKLVLQGLFPTLIVSLLSRKEKPYFFIDSRSKNFPQQLRYAVSLYSEDLFGSIFLCDNLKSIEIIFTGLTRDCYTLRQ

Secondary structure (DSSP, 8-state):
---TTSEEETTHHHHTT----TTT--HHHHHHHHHHTTS-EEE--SSTTS-EEE-GGGS--PPPPHHHHHHHHTSSPPEEEE--TT---TTHHHHHHHHHHT-SSSSPPB--TT-TTPPPPBTTEEEEE-TT-SSEEEEEEETTEEEEEE-S-GGGGGGGG-

Foldseek 3Di:
DQDLLQKDFLCVVVVVPDPADVVPGDSVNVVVVCLVVLQKAWADDPDNVTIMIGGLQSHAADADDPVRVCVQPVAPHWDKDFDDLVDDPVPPVSSVVSPQCRDPDPPHWHQCPPDPPHDRRGSFWDWIDGPLDPFIWIWGHDSGIITTTTRGHPVSCCSVVD

Radius of gyration: 16.92 Å; chains: 1; bounding box: 43×38×50 Å